Protein AF-A0A1S1NC92-F1 (afdb_monomer_lite)

Structure (mmCIF, N/CA/C/O backbone):
data_AF-A0A1S1NC92-F1
#
_entry.id   AF-A0A1S1NC92-F1
#
loop_
_atom_site.group_PDB
_atom_site.id
_atom_site.type_symbol
_atom_site.label_atom_id
_atom_site.label_alt_id
_atom_site.label_comp_id
_atom_site.label_asym_id
_atom_site.label_entity_id
_atom_site.label_seq_id
_atom_site.pdbx_PDB_ins_code
_atom_site.Cartn_x
_atom_site.Cartn_y
_atom_site.Cartn_z
_atom_site.occupancy
_atom_site.B_iso_or_equiv
_atom_site.auth_seq_id
_atom_site.auth_comp_id
_atom_site.auth_asym_id
_atom_site.auth_atom_id
_atom_site.pdbx_PDB_model_num
ATOM 1 N N . MET A 1 1 ? 13.400 -7.027 -28.596 1.00 58.88 1 MET A N 1
ATOM 2 C CA . MET A 1 1 ? 13.469 -6.415 -27.253 1.00 58.88 1 MET A CA 1
ATOM 3 C C . MET A 1 1 ? 14.386 -7.299 -26.436 1.00 58.88 1 MET A C 1
ATOM 5 O O . MET A 1 1 ? 14.100 -8.482 -26.324 1.00 58.88 1 MET A O 1
ATOM 9 N N . ASP A 1 2 ? 15.529 -6.769 -26.018 1.00 72.69 2 ASP A N 1
ATOM 10 C CA . ASP A 1 2 ? 16.621 -7.520 -25.396 1.00 72.69 2 ASP A CA 1
ATOM 11 C C . ASP A 1 2 ? 16.333 -7.922 -23.944 1.00 72.69 2 ASP A C 1
ATOM 13 O O . ASP A 1 2 ? 15.463 -7.358 -23.274 1.00 72.69 2 ASP A O 1
ATOM 17 N N . TYR A 1 3 ? 17.114 -8.880 -23.437 1.00 73.56 3 TYR A N 1
ATOM 18 C CA . TYR A 1 3 ? 17.029 -9.417 -22.071 1.00 73.56 3 TYR A CA 1
ATOM 19 C C . TYR A 1 3 ? 17.066 -8.324 -20.983 1.00 73.56 3 TYR A C 1
ATOM 21 O O . TYR A 1 3 ? 16.403 -8.440 -19.951 1.00 73.56 3 TYR A O 1
ATOM 29 N N . GLY A 1 4 ? 17.777 -7.219 -21.241 1.00 77.88 4 GLY A N 1
ATOM 30 C CA . GLY A 1 4 ? 17.829 -6.053 -20.353 1.00 77.88 4 GLY A CA 1
ATOM 31 C C . GLY A 1 4 ? 16.484 -5.334 -20.196 1.00 77.88 4 GLY A C 1
ATOM 32 O O . GLY A 1 4 ? 16.119 -4.944 -19.088 1.00 77.88 4 GLY A O 1
ATOM 33 N N . THR A 1 5 ? 15.697 -5.223 -21.270 1.00 86.19 5 THR A N 1
ATOM 34 C CA . THR A 1 5 ? 14.363 -4.605 -21.234 1.00 86.19 5 THR A CA 1
ATOM 35 C C . THR A 1 5 ? 13.367 -5.497 -20.495 1.00 86.19 5 THR A C 1
ATOM 37 O O . THR A 1 5 ? 12.601 -5.001 -19.673 1.00 86.19 5 THR A O 1
ATOM 40 N N . TYR A 1 6 ? 13.425 -6.818 -20.705 1.00 88.00 6 TYR A N 1
ATOM 41 C CA . TYR A 1 6 ? 12.587 -7.777 -19.973 1.00 88.00 6 TYR A CA 1
ATOM 42 C C . TYR A 1 6 ? 12.861 -7.759 -18.469 1.00 88.00 6 TYR A C 1
ATOM 44 O O . TYR A 1 6 ? 11.921 -7.741 -17.676 1.00 88.00 6 TYR A O 1
ATOM 52 N N . ARG A 1 7 ? 14.139 -7.716 -18.066 1.00 85.88 7 ARG A N 1
ATOM 53 C CA . ARG A 1 7 ? 14.523 -7.629 -16.652 1.00 85.88 7 ARG A CA 1
ATOM 54 C C . ARG A 1 7 ? 14.013 -6.332 -16.021 1.00 85.88 7 ARG A C 1
ATOM 56 O O . ARG A 1 7 ? 13.469 -6.395 -14.928 1.00 85.88 7 ARG A O 1
ATOM 63 N N . GLY A 1 8 ? 14.139 -5.203 -16.725 1.00 89.75 8 GLY A N 1
ATOM 64 C CA . GLY A 1 8 ? 13.666 -3.892 -16.268 1.00 89.75 8 GLY A CA 1
ATOM 65 C C . GLY A 1 8 ? 12.142 -3.789 -16.144 1.00 89.75 8 GLY A C 1
ATOM 66 O O . GLY A 1 8 ? 11.644 -3.278 -15.142 1.00 89.75 8 GLY A O 1
ATOM 67 N N . ILE A 1 9 ? 11.395 -4.327 -17.117 1.00 92.81 9 ILE A N 1
ATOM 68 C CA . ILE A 1 9 ? 9.928 -4.426 -17.036 1.00 92.81 9 ILE A CA 1
ATOM 69 C C . ILE A 1 9 ? 9.525 -5.278 -15.831 1.00 92.81 9 ILE A C 1
ATOM 71 O O . ILE A 1 9 ? 8.622 -4.904 -15.090 1.00 92.81 9 ILE A O 1
ATOM 75 N N . LEU A 1 10 ? 10.204 -6.405 -15.608 1.00 91.06 10 LEU A N 1
ATOM 76 C CA . LEU A 1 10 ? 9.849 -7.341 -14.547 1.00 91.06 10 LEU A CA 1
ATOM 77 C C . LEU A 1 10 ? 10.055 -6.730 -13.153 1.00 91.06 10 LEU A C 1
ATOM 79 O O . LEU A 1 10 ? 9.178 -6.866 -12.302 1.00 91.06 10 LEU A O 1
ATOM 83 N N . THR A 1 11 ? 11.145 -5.992 -12.918 1.00 91.69 11 THR A N 1
ATOM 84 C CA . THR A 1 11 ? 11.332 -5.245 -11.660 1.00 91.69 11 THR A CA 1
ATOM 85 C C . THR A 1 11 ? 10.278 -4.162 -11.468 1.00 91.69 11 THR A C 1
ATOM 87 O O . THR A 1 11 ? 9.774 -4.007 -10.357 1.00 91.69 11 THR A O 1
ATOM 90 N N . LEU A 1 12 ? 9.914 -3.434 -12.528 1.00 94.69 12 LEU A N 1
ATOM 91 C CA . LEU A 1 12 ? 8.887 -2.394 -12.452 1.00 94.69 12 LEU A CA 1
ATOM 92 C C . LEU A 1 12 ? 7.509 -2.989 -12.125 1.00 94.69 12 LEU A C 1
ATOM 94 O O . LEU A 1 12 ? 6.809 -2.480 -11.254 1.00 94.69 12 LEU A O 1
ATOM 98 N N . VAL A 1 13 ? 7.146 -4.104 -12.764 1.00 95.44 13 VAL A N 1
ATOM 99 C CA . VAL A 1 13 ? 5.889 -4.820 -12.504 1.00 95.44 13 VAL A CA 1
ATOM 100 C C . VAL A 1 13 ? 5.836 -5.323 -11.063 1.00 95.44 13 VAL A C 1
ATOM 102 O O . VAL A 1 13 ? 4.830 -5.106 -10.393 1.00 95.44 13 VAL A O 1
ATOM 105 N N . ILE A 1 14 ? 6.911 -5.936 -10.555 1.00 95.31 14 ILE A N 1
ATOM 106 C CA . ILE A 1 14 ? 6.976 -6.401 -9.158 1.00 95.31 14 ILE A CA 1
ATOM 107 C C . ILE A 1 14 ? 6.849 -5.226 -8.180 1.00 95.31 14 ILE A C 1
ATOM 109 O O . ILE A 1 14 ? 6.129 -5.334 -7.188 1.00 95.31 14 ILE A O 1
ATOM 113 N N . LEU A 1 15 ? 7.506 -4.098 -8.462 1.00 95.06 15 LEU A N 1
ATOM 114 C CA . LEU A 1 15 ? 7.442 -2.899 -7.626 1.00 95.06 15 LEU A CA 1
ATOM 115 C C . LEU A 1 15 ? 6.023 -2.317 -7.572 1.00 95.06 15 LEU A C 1
ATOM 117 O O . LEU A 1 15 ? 5.516 -2.024 -6.490 1.00 95.06 15 LEU A O 1
ATOM 121 N N . VAL A 1 16 ? 5.356 -2.205 -8.721 1.00 96.50 16 VAL A N 1
ATOM 122 C CA . VAL A 1 16 ? 3.964 -1.737 -8.789 1.00 96.50 16 VAL A CA 1
ATOM 123 C C . VAL A 1 16 ? 3.030 -2.716 -8.075 1.00 96.50 16 VAL A C 1
ATOM 125 O O . VAL A 1 16 ? 2.203 -2.293 -7.268 1.00 96.50 16 VAL A O 1
ATOM 128 N N . LEU A 1 17 ? 3.191 -4.023 -8.306 1.00 96.12 17 LEU A N 1
ATOM 129 C CA . LEU A 1 17 ? 2.390 -5.067 -7.666 1.00 96.12 17 LEU A CA 1
ATOM 130 C C . LEU A 1 17 ? 2.508 -5.013 -6.135 1.00 96.12 17 LEU A C 1
ATOM 132 O O . LEU A 1 17 ? 1.502 -5.114 -5.434 1.00 96.12 17 LEU A O 1
ATOM 136 N N . PHE A 1 18 ? 3.719 -4.797 -5.616 1.00 95.38 18 PHE A N 1
ATOM 137 C CA . PHE A 1 18 ? 3.962 -4.644 -4.184 1.00 95.38 18 PHE A CA 1
ATOM 138 C C . PHE A 1 18 ? 3.190 -3.455 -3.596 1.00 95.38 18 PHE A C 1
ATOM 140 O O . PHE A 1 18 ? 2.486 -3.611 -2.598 1.00 95.38 18 PHE A O 1
ATOM 147 N N . ILE A 1 19 ? 3.258 -2.285 -4.241 1.00 95.31 19 ILE A N 1
ATOM 148 C CA . ILE A 1 19 ? 2.556 -1.074 -3.786 1.00 95.31 19 ILE A CA 1
ATOM 149 C C . ILE A 1 19 ? 1.039 -1.292 -3.773 1.00 95.31 19 ILE A C 1
ATOM 151 O O . ILE A 1 19 ? 0.378 -0.918 -2.805 1.00 95.31 19 ILE A O 1
ATOM 155 N N . VAL A 1 20 ? 0.488 -1.935 -4.807 1.00 94.19 20 VAL A N 1
ATOM 156 C CA . VAL A 1 20 ? -0.950 -2.239 -4.894 1.00 94.19 20 VAL A CA 1
ATOM 157 C C . VAL A 1 20 ? -1.399 -3.126 -3.733 1.00 94.19 20 VAL A C 1
ATOM 159 O O . VAL A 1 20 ? -2.398 -2.822 -3.081 1.00 94.19 20 VAL A O 1
ATOM 162 N N . ILE A 1 21 ? -0.653 -4.194 -3.434 1.00 90.81 21 ILE A N 1
ATOM 163 C CA . ILE A 1 21 ? -0.980 -5.114 -2.336 1.00 90.81 21 ILE A CA 1
ATOM 164 C C . ILE A 1 21 ? -0.912 -4.394 -0.987 1.00 90.81 21 ILE A C 1
ATOM 166 O O . ILE A 1 21 ? -1.815 -4.550 -0.167 1.00 90.81 21 ILE A O 1
ATOM 170 N N . VAL A 1 22 ? 0.125 -3.584 -0.758 1.00 90.25 22 VAL A N 1
ATOM 171 C CA . VAL A 1 22 ? 0.291 -2.830 0.492 1.00 90.25 22 VAL A CA 1
ATOM 172 C C . VAL A 1 22 ? -0.828 -1.804 0.664 1.00 90.25 22 VAL A C 1
ATOM 174 O O . VAL A 1 22 ? -1.445 -1.757 1.726 1.00 90.25 22 VAL A O 1
ATOM 177 N N . ALA A 1 23 ? -1.147 -1.030 -0.3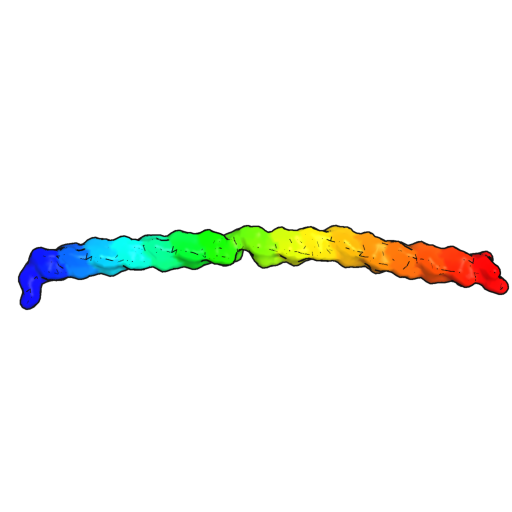76 1.00 87.19 23 ALA A N 1
ATOM 178 C CA . ALA A 1 23 ? -2.235 -0.056 -0.339 1.00 87.19 23 ALA A CA 1
ATOM 179 C C . ALA A 1 23 ? -3.592 -0.728 -0.072 1.00 87.19 23 ALA A C 1
ATOM 181 O O . ALA A 1 23 ? -4.372 -0.258 0.759 1.00 87.19 23 ALA A O 1
ATOM 182 N N . TRP A 1 24 ? -3.857 -1.867 -0.715 1.00 84.88 24 TRP A N 1
ATOM 183 C CA . TRP A 1 24 ? -5.082 -2.638 -0.506 1.00 84.88 24 TRP A CA 1
ATOM 184 C C . TRP A 1 24 ? -5.170 -3.233 0.906 1.00 84.88 24 TRP A C 1
ATOM 186 O O . TRP A 1 24 ? -6.203 -3.123 1.570 1.00 84.88 24 TRP A O 1
ATOM 196 N N . ALA A 1 25 ? -4.073 -3.806 1.403 1.00 83.31 25 ALA A N 1
ATOM 197 C CA . ALA A 1 25 ? -3.991 -4.353 2.753 1.00 83.31 25 ALA A CA 1
ATOM 198 C C . ALA A 1 25 ? -4.169 -3.268 3.828 1.00 83.31 25 ALA A C 1
ATOM 200 O O . ALA A 1 25 ? -4.818 -3.516 4.847 1.00 83.31 25 ALA A O 1
ATOM 201 N N . TYR A 1 26 ? -3.645 -2.062 3.589 1.00 74.62 26 TYR A N 1
ATOM 202 C CA . TYR A 1 26 ? -3.793 -0.922 4.493 1.00 74.62 26 TYR A CA 1
ATOM 203 C C . TYR A 1 26 ? -5.208 -0.326 4.452 1.00 74.62 26 TYR A C 1
ATOM 205 O O . TYR A 1 26 ? -5.738 0.096 5.477 1.00 74.62 26 TYR A O 1
ATOM 213 N N . SER A 1 27 ? -5.861 -0.344 3.287 1.00 65.69 27 SER A N 1
ATOM 214 C CA . SER A 1 27 ? -7.228 0.160 3.123 1.00 65.69 27 SER A CA 1
ATOM 215 C C . SER A 1 27 ? -8.281 -0.755 3.764 1.00 65.69 27 SER A C 1
ATOM 217 O O . SER A 1 27 ? -9.264 -0.271 4.323 1.00 65.69 27 SER A O 1
ATOM 219 N N . LYS A 1 28 ? -8.078 -2.079 3.742 1.00 58.50 28 LYS A N 1
ATOM 220 C CA . LYS A 1 28 ? -9.144 -3.037 4.078 1.00 58.50 28 LYS A CA 1
ATOM 221 C C . LYS A 1 28 ? -9.185 -3.501 5.540 1.00 58.50 28 LYS A C 1
ATOM 223 O O . LYS A 1 28 ? -10.174 -4.109 5.944 1.00 58.50 28 LYS A O 1
ATOM 228 N N . ARG A 1 29 ? -8.148 -3.268 6.355 1.00 63.72 29 ARG A N 1
ATOM 229 C CA . ARG A 1 29 ? -7.994 -4.039 7.607 1.00 63.72 29 ARG A CA 1
ATOM 230 C C . ARG A 1 29 ? -8.564 -3.413 8.884 1.00 63.72 29 ARG A C 1
ATOM 232 O O . ARG A 1 29 ? -8.829 -4.176 9.811 1.00 63.72 29 ARG A O 1
ATOM 239 N N . THR A 1 30 ? -8.799 -2.102 8.963 1.00 59.25 30 THR A N 1
ATOM 240 C CA . THR A 1 30 ? -8.953 -1.480 10.300 1.00 59.25 30 THR A CA 1
ATOM 241 C C . THR A 1 30 ? -10.125 -0.534 10.506 1.00 59.25 30 THR A C 1
ATOM 243 O O . THR A 1 30 ? -10.396 -0.220 11.655 1.00 59.25 30 THR A O 1
ATOM 246 N N . LYS A 1 31 ? -10.855 -0.101 9.472 1.00 55.03 31 LYS A N 1
ATOM 247 C CA . LYS A 1 31 ? -11.995 0.813 9.696 1.00 55.03 31 LYS A CA 1
ATOM 248 C C . LYS A 1 31 ? -13.319 0.070 9.887 1.00 55.03 31 LYS A C 1
ATOM 250 O O . LYS A 1 31 ? -13.942 0.198 10.930 1.00 55.03 31 LYS A O 1
ATOM 255 N N . ASN A 1 32 ? -13.663 -0.844 8.978 1.00 56.41 32 ASN A N 1
ATOM 256 C CA . ASN A 1 32 ? -14.980 -1.499 9.012 1.00 56.41 32 ASN A CA 1
ATOM 257 C C . ASN A 1 32 ? -1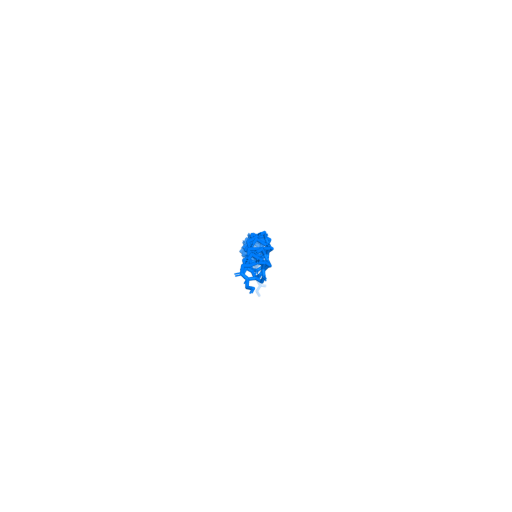5.249 -2.402 10.224 1.00 56.41 32 ASN A C 1
ATOM 259 O O . ASN A 1 32 ? -16.395 -2.548 10.607 1.00 56.41 32 ASN A O 1
ATOM 263 N N . ARG A 1 33 ? -14.233 -3.023 10.833 1.00 57.06 33 ARG A N 1
ATOM 264 C CA . ARG A 1 33 ? -14.456 -3.912 11.992 1.00 57.06 33 ARG A CA 1
ATOM 265 C C . ARG A 1 33 ? -14.513 -3.178 13.329 1.00 57.06 33 ARG A C 1
ATOM 267 O O . ARG A 1 33 ? -14.991 -3.756 14.294 1.00 57.06 33 ARG A O 1
ATOM 274 N N . PHE A 1 34 ? -14.003 -1.949 13.389 1.00 58.12 34 PHE A N 1
ATOM 275 C CA . PHE A 1 34 ? -14.041 -1.138 14.604 1.00 58.12 34 PHE A CA 1
ATOM 276 C C . PHE A 1 34 ? -15.252 -0.210 14.625 1.00 58.12 34 PHE A C 1
ATOM 278 O O . PHE A 1 34 ? -15.834 -0.066 15.690 1.00 58.12 34 PHE A O 1
ATOM 285 N N . ASP A 1 35 ? -15.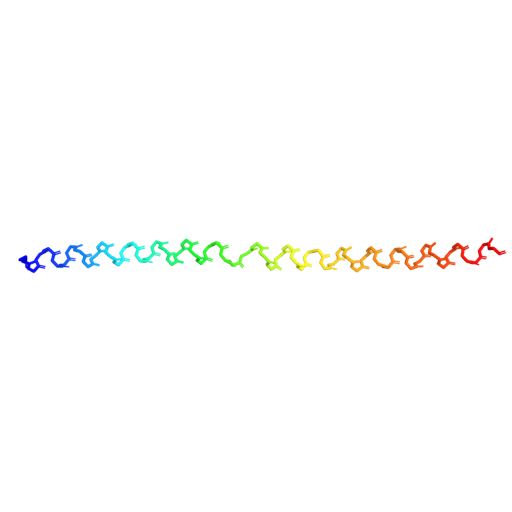668 0.348 13.481 1.00 62.09 35 ASP A N 1
ATOM 286 C CA . ASP A 1 35 ? -16.927 1.106 13.393 1.00 62.09 35 ASP A CA 1
ATOM 287 C C . ASP A 1 35 ? -18.134 0.233 13.772 1.00 62.09 35 ASP A C 1
ATOM 289 O O . ASP A 1 35 ? -18.964 0.641 14.578 1.00 62.09 35 ASP A O 1
ATOM 293 N N . ASP A 1 36 ? -18.181 -1.003 13.269 1.00 63.59 36 ASP A N 1
ATOM 294 C CA . ASP A 1 36 ? -19.288 -1.937 13.509 1.00 63.59 36 ASP A CA 1
ATOM 295 C C . ASP A 1 36 ? -19.312 -2.458 14.961 1.00 63.59 36 ASP A C 1
ATOM 297 O O . ASP A 1 36 ? -20.342 -2.441 15.627 1.00 63.59 36 ASP A O 1
ATOM 301 N N . ALA A 1 37 ? -18.150 -2.830 15.514 1.00 65.56 37 ALA A N 1
ATOM 302 C CA . ALA A 1 37 ? -18.050 -3.290 16.902 1.00 65.56 37 ALA A CA 1
ATOM 303 C C . ALA A 1 37 ? -18.223 -2.159 17.932 1.00 65.56 37 ALA A C 1
ATOM 305 O O . ALA A 1 37 ? -18.705 -2.408 19.035 1.00 65.56 37 ALA A O 1
ATOM 306 N N . ALA A 1 38 ? -17.831 -0.924 17.598 1.00 65.62 38 ALA A N 1
ATOM 307 C CA . ALA A 1 38 ? -18.082 0.231 18.453 1.00 65.62 38 ALA A CA 1
ATOM 308 C C . ALA A 1 38 ? -19.573 0.575 18.460 1.00 65.62 38 ALA A C 1
ATOM 310 O O . ALA A 1 38 ? -20.140 0.750 19.535 1.00 65.62 38 ALA A O 1
ATOM 311 N N . ASN A 1 39 ? -20.219 0.617 17.289 1.00 64.94 39 ASN A N 1
ATOM 312 C CA . ASN A 1 39 ? -21.648 0.906 17.207 1.00 64.94 39 ASN A CA 1
ATOM 313 C C . ASN A 1 39 ? -22.500 -0.188 17.863 1.00 64.94 39 ASN A C 1
ATOM 315 O O . ASN A 1 39 ? -23.486 0.157 18.501 1.00 64.94 39 ASN A O 1
ATOM 319 N N . ALA A 1 40 ? -22.072 -1.456 17.826 1.00 65.50 40 ALA A N 1
ATOM 320 C CA . ALA A 1 40 ? -22.739 -2.552 18.530 1.00 65.50 40 ALA A CA 1
ATOM 321 C C . ALA A 1 40 ? -22.850 -2.313 20.052 1.00 65.50 40 ALA A C 1
ATOM 323 O O . ALA A 1 40 ? -23.934 -2.442 20.610 1.00 65.50 40 ALA A O 1
ATOM 324 N N . ILE A 1 41 ? -21.773 -1.866 20.718 1.00 66.31 41 ILE A N 1
ATOM 325 C CA . IL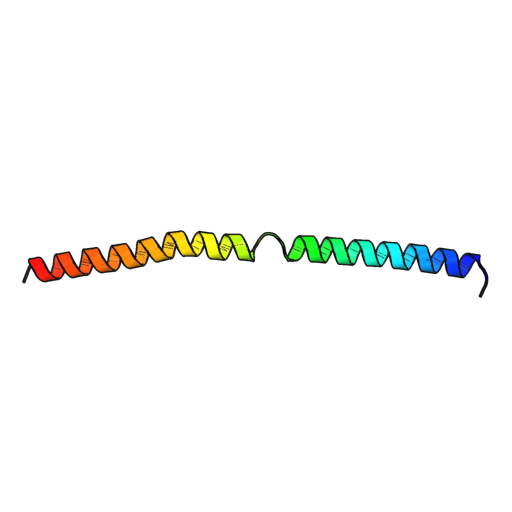E A 1 41 ? -21.797 -1.569 22.167 1.00 66.31 41 ILE A CA 1
ATOM 326 C C . ILE A 1 41 ? -22.735 -0.385 22.478 1.00 66.31 41 ILE A C 1
ATOM 328 O O . ILE A 1 41 ? -23.401 -0.368 23.511 1.00 66.31 41 ILE A O 1
ATOM 332 N N . PHE A 1 42 ? -22.819 0.605 21.582 1.00 64.50 42 PHE A N 1
ATOM 333 C CA . PHE A 1 42 ? -23.703 1.765 21.753 1.00 64.50 42 PHE A CA 1
ATOM 334 C C . PHE A 1 42 ? -25.163 1.503 21.344 1.00 64.50 42 PHE A C 1
ATOM 336 O O . PHE A 1 42 ? -26.056 2.204 21.823 1.00 64.50 42 PHE A O 1
ATOM 343 N N . GLU A 1 43 ? -25.433 0.560 20.441 1.00 63.50 43 GLU A N 1
ATOM 344 C CA . GLU A 1 43 ? -26.789 0.157 20.049 1.00 63.50 43 GLU A CA 1
ATOM 345 C C . GLU A 1 43 ? -27.478 -0.632 21.165 1.00 63.50 43 GLU A C 1
ATOM 347 O O . GLU A 1 43 ? -28.611 -0.288 21.512 1.00 63.50 43 GLU A O 1
ATOM 352 N N . ASP A 1 44 ? -26.764 -1.554 21.819 1.00 62.66 44 ASP A N 1
ATOM 353 C CA . ASP A 1 44 ? -27.262 -2.276 22.999 1.00 62.66 44 ASP A CA 1
ATOM 354 C C . ASP A 1 44 ? -27.642 -1.311 24.144 1.00 62.66 44 ASP A C 1
ATOM 356 O O . ASP A 1 44 ? -28.683 -1.459 24.791 1.00 62.66 44 ASP A O 1
ATOM 360 N N . GLU A 1 45 ? -26.858 -0.249 24.368 1.00 62.38 45 GLU A N 1
ATOM 361 C CA . GLU A 1 45 ? -27.143 0.741 25.420 1.00 62.38 45 GLU A CA 1
ATOM 362 C C . GLU A 1 45 ? -28.385 1.602 25.103 1.00 62.38 45 GLU A C 1
ATOM 364 O O . GLU A 1 45 ? -29.162 1.964 25.997 1.00 62.38 45 GLU A O 1
ATOM 369 N N . LYS A 1 46 ? -28.630 1.903 23.819 1.00 63.28 46 LYS A N 1
ATOM 370 C CA . LYS A 1 46 ? -29.818 2.654 23.372 1.00 63.28 46 LYS A CA 1
ATOM 371 C C . LYS A 1 46 ? -31.095 1.827 23.497 1.00 63.28 46 LYS A C 1
ATOM 373 O O . LYS A 1 46 ? -32.137 2.382 23.861 1.00 63.28 46 LYS A O 1
ATOM 378 N N . GLU A 1 47 ? -31.026 0.531 23.206 1.00 63.72 47 GLU A N 1
ATOM 379 C CA . GLU A 1 47 ? -32.159 -0.387 23.330 1.00 63.72 47 GLU A CA 1
ATOM 380 C C . GLU A 1 47 ? -32.505 -0.647 24.806 1.00 63.72 47 GLU A C 1
ATOM 382 O O . GLU A 1 47 ? -33.673 -0.561 25.207 1.00 63.72 47 GLU A O 1
ATOM 387 N N . HIS A 1 48 ? -31.484 -0.799 25.655 1.00 62.94 48 HIS A N 1
ATOM 388 C CA . HIS A 1 48 ? -31.656 -0.927 27.101 1.00 62.94 48 HIS A CA 1
ATOM 389 C C . HIS A 1 48 ? -32.268 0.341 27.721 1.00 62.94 48 HIS A C 1
ATOM 391 O O . HIS A 1 48 ? -33.191 0.264 28.532 1.00 62.94 48 HIS A O 1
ATOM 397 N N . LYS A 1 49 ? -31.836 1.542 27.306 1.00 64.00 49 LYS A N 1
ATOM 398 C CA . LYS A 1 49 ? -32.396 2.807 27.820 1.00 64.00 49 LYS A CA 1
ATOM 399 C C . LYS A 1 49 ? -33.863 3.011 27.425 1.00 64.00 49 LYS A C 1
ATOM 401 O O . LYS A 1 49 ? -34.631 3.579 28.206 1.00 64.00 49 LYS A O 1
ATOM 406 N N . LYS A 1 50 ? -34.270 2.563 26.230 1.00 65.12 50 LYS A N 1
ATOM 407 C CA . LYS A 1 50 ? -35.676 2.607 25.786 1.00 65.12 50 LYS A CA 1
ATOM 408 C C . LYS A 1 50 ? -36.572 1.639 26.553 1.00 65.12 50 LYS A C 1
ATOM 410 O O . LYS A 1 50 ? -37.729 1.970 26.786 1.00 65.12 50 LYS A O 1
ATOM 415 N N . THR A 1 51 ? -36.051 0.482 26.942 1.00 66.31 51 THR A N 1
ATOM 416 C CA . THR A 1 51 ? -36.813 -0.512 27.710 1.00 66.31 51 THR A CA 1
ATOM 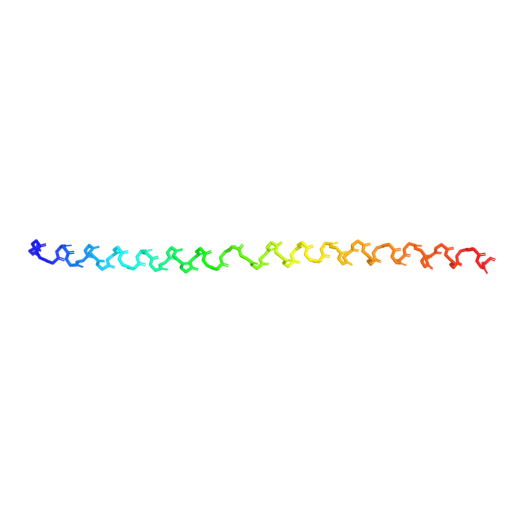417 C C . THR A 1 51 ? -37.100 0.004 29.122 1.00 66.31 51 THR A C 1
ATOM 419 O O . THR A 1 51 ? -38.262 0.165 29.486 1.00 66.31 51 THR A O 1
ATOM 422 N N . ILE A 1 52 ? -36.062 0.462 29.833 1.00 68.81 52 ILE A N 1
ATOM 423 C CA . ILE A 1 52 ? -36.191 1.006 31.198 1.00 68.81 52 ILE A CA 1
ATOM 424 C C . ILE A 1 52 ? -37.119 2.233 31.254 1.00 68.81 52 ILE A C 1
ATOM 426 O O . ILE A 1 52 ? -37.936 2.362 32.160 1.00 68.81 52 ILE A O 1
ATOM 430 N N . SER A 1 53 ? -37.041 3.129 30.265 1.00 66.75 53 SER A N 1
ATOM 431 C CA . SER A 1 53 ? -37.869 4.347 30.246 1.00 66.75 53 SER A CA 1
ATOM 432 C C . SER A 1 53 ? -39.332 4.126 29.848 1.00 66.75 53 SER A C 1
ATOM 434 O O . SER A 1 53 ? -40.158 5.003 30.107 1.00 66.75 53 SER A O 1
ATOM 436 N N . ASN A 1 54 ? -39.669 2.995 29.220 1.00 64.88 54 ASN A N 1
ATOM 437 C CA . ASN A 1 54 ? -41.062 2.617 28.976 1.00 64.88 54 ASN A CA 1
ATOM 438 C C . ASN A 1 54 ? -41.670 1.912 30.19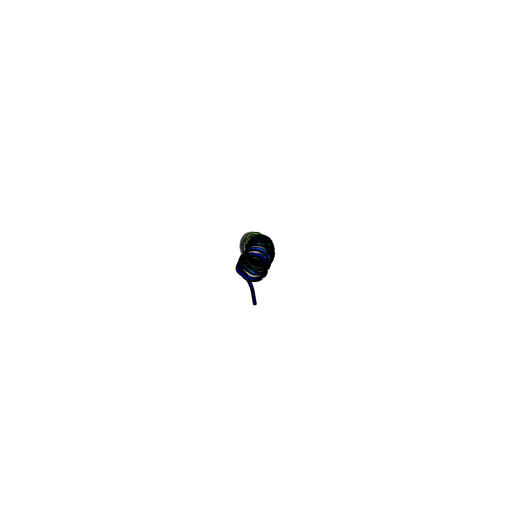6 1.00 64.88 54 ASN A C 1
ATOM 440 O O . ASN A 1 54 ? -42.809 2.214 30.538 1.00 64.88 54 ASN A O 1
ATOM 444 N N . GLU A 1 55 ? -40.907 1.066 30.896 1.00 61.78 55 GLU A N 1
ATOM 445 C CA . GLU A 1 55 ? -41.358 0.419 32.139 1.00 61.78 55 GLU A CA 1
ATOM 446 C C . GLU A 1 55 ? -41.607 1.435 33.268 1.00 61.78 55 GLU A C 1
ATOM 448 O O . GLU A 1 55 ? -42.614 1.353 33.971 1.00 61.78 55 GLU A O 1
ATOM 453 N N . GLU A 1 56 ? -40.757 2.460 33.397 1.00 61.31 56 GLU A N 1
ATOM 454 C CA . GLU A 1 56 ? -40.935 3.520 34.401 1.00 61.31 56 GLU A CA 1
ATOM 455 C C . GLU A 1 56 ? -42.225 4.333 34.158 1.00 61.31 56 GLU A C 1
ATOM 457 O O . GLU A 1 56 ? -42.944 4.661 35.101 1.00 61.31 56 GLU A O 1
ATOM 462 N N . LYS A 1 57 ? -42.591 4.565 32.888 1.00 60.72 57 LYS A N 1
ATOM 463 C CA . LYS A 1 57 ? -43.819 5.288 32.504 1.00 60.72 57 LYS A CA 1
ATOM 464 C C . LYS A 1 57 ? -45.103 4.467 32.616 1.00 60.72 57 LYS A C 1
ATOM 466 O O . LYS A 1 57 ? -46.181 5.060 32.636 1.00 60.72 57 LYS A O 1
ATOM 471 N N . GLU A 1 58 ? -45.008 3.142 32.661 1.00 59.00 58 GLU A N 1
ATOM 472 C CA . GLU A 1 58 ? -46.159 2.252 32.854 1.00 59.00 58 GLU A CA 1
ATOM 473 C C . GLU A 1 58 ? -46.451 2.015 34.344 1.00 59.00 58 GLU A C 1
ATOM 475 O O . GLU A 1 58 ? -47.606 1.840 34.711 1.00 59.00 58 GLU A O 1
ATOM 480 N N . SER A 1 59 ? -45.441 2.114 35.219 1.00 58.34 59 SER A N 1
ATOM 481 C CA . SER A 1 59 ? -45.626 2.012 36.678 1.00 58.34 59 SER A CA 1
ATOM 482 C C . SER A 1 59 ? -46.173 3.277 37.360 1.00 58.34 59 SER A C 1
ATOM 484 O O . SER A 1 59 ? -46.639 3.204 38.495 1.00 58.34 59 SER A O 1
ATOM 486 N N . GLU A 1 60 ? -46.134 4.429 36.680 1.00 58.34 60 GLU A N 1
ATOM 487 C CA . GLU A 1 60 ? -46.622 5.721 37.200 1.00 58.34 60 GLU A CA 1
ATOM 488 C C . GLU A 1 60 ? -48.059 6.057 36.734 1.00 58.34 60 GLU A C 1
ATOM 490 O O . GLU A 1 60 ? -48.555 7.160 36.974 1.00 58.34 60 GLU A O 1
ATOM 495 N N . LYS A 1 61 ? -48.746 5.125 36.057 1.00 46.50 61 LYS A N 1
ATOM 496 C CA . LYS A 1 61 ? -50.094 5.312 35.498 1.00 46.50 61 LYS A CA 1
ATOM 497 C C . LYS A 1 61 ? -51.134 4.419 36.165 1.00 46.50 61 LYS A C 1
ATOM 499 O O . LYS A 1 61 ? -52.278 4.905 36.320 1.00 46.50 61 LYS A O 1
#

Foldseek 3Di:
DDPVVVVVVVVVVVVVVVVVVVVVCVVPDPDPVCVVVVVVVVVVVVVVVVVVVVVVVVVVD

Organism: NCBI:txid327939

Sequence (61 aa):
MDYGTYRGILTLVILVLFIVIVAWAYSKRTKNRFDDAANAIFEDEKEHKKTISNEEKESEK

InterPro domains:
  IPR008621 Cbb3-type cytochrome oxidase component [PF05545] (9-45)
  IPR008621 Cbb3-type cytochrome oxidase component [cd01324] (1-43)

Radius of gyration: 27.48 Å; chains: 1; bounding box: 68×15×64 Å

Secondary structure (DSSP, 8-state):
--HHHHHHHHHHHHHHHHHHHHHHHHHHSSSHHHHHHHHHHHHHHHHHHHHHHHHHHHHT-

pLDDT: mean 72.95, std 14.32, range [46.5, 96.5]